Protein AF-A0A2R4KS39-F1 (afdb_monomer)

Sequence (130 aa):
QRALEKLTKANLRFVVSVAKQYQNQGLTLPDLINEGNLGLIKAAQRFDETRGFKFISYAVWWIRQSILQALAEQSRIVRLPLNKIGSINKINKMYALLEQSNERAPSAEEIAAELDMTVNDVKESMKNSG

Secondary structure (DSSP, 8-state):
-HHHHHHHHHTHHHHHHHHGGGTTSSS-HHHHHHHHHHHHHHHHHH--GGGS--HHHHHHHHHHHHHHHHHHHHSSSS---HHHHHHHHHHHHHHHHHHHHHTSPPPHHHHHHHHT--HHHHHHHHHTT-

Radius of gyration: 18.91 Å; Cα contacts (8 Å, |Δi|>4): 122; chains: 1; bounding box: 47×25×48 Å

Nearest PDB structures (foldseek):
  8x6f-assembly1_E  TM=9.838E-01  e=2.883E-10  Staphylococcus aureus
  8qti-assembly1_F  TM=9.657E-01  e=2.596E-10  Mycolicibacterium smegmatis MC2 155
  6xlj-assembly1_F  TM=9.765E-01  e=4.869E-10  Escherichia coli O157:H7
  6dcf-assembly1_F  TM=9.725E-01  e=7.028E-10  Mycolicibacterium smegmatis MC2 155
  8ftd-assembly1_L  TM=9.617E-01  e=9.134E-10  Escherichia coli

pLDDT: mean 90.95, std 7.95, range [47.56, 98.31]

Mean predicted aligned error: 6.74 Å

Organism: NCBI:txid996

Solvent-accessible surface area (backbone atoms only — not comparable to full-atom values): 7313 Å² total; per-residue (Å²): 109,73,68,59,53,53,57,49,64,75,43,50,70,58,36,48,64,58,33,62,77,56,54,87,59,56,52,55,66,70,56,33,32,53,36,14,48,54,13,37,51,57,27,66,76,69,61,62,69,89,77,76,59,61,65,66,76,59,22,54,57,34,18,50,50,32,31,54,49,48,42,57,56,60,36,46,99,70,73,57,59,70,70,58,54,54,49,40,53,52,50,54,53,48,44,56,52,42,22,67,74,65,76,39,85,65,52,50,60,59,52,12,66,77,67,77,46,54,45,63,58,43,50,53,42,65,67,66,72,113

Structure (mmCIF, N/CA/C/O backbone):
data_AF-A0A2R4KS39-F1
#
_entry.id   AF-A0A2R4KS39-F1
#
loop_
_atom_site.group_PDB
_atom_site.id
_atom_site.type_symbol
_atom_site.label_atom_id
_atom_site.label_alt_id
_atom_site.label_comp_id
_atom_site.label_asym_id
_atom_site.label_entity_id
_atom_site.label_seq_id
_atom_site.pdbx_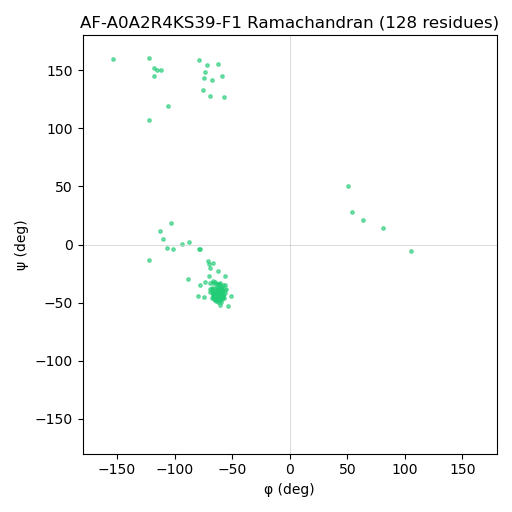PDB_ins_code
_atom_site.Cartn_x
_atom_site.Cartn_y
_atom_site.Cartn_z
_atom_site.occupancy
_atom_site.B_iso_or_equiv
_atom_site.auth_seq_id
_atom_site.auth_comp_id
_atom_site.auth_asym_id
_atom_site.auth_atom_id
_atom_site.pdbx_PDB_model_num
ATOM 1 N N . GLN A 1 1 ? 19.301 -8.572 -18.314 1.00 66.75 1 GLN A N 1
ATOM 2 C CA . GLN A 1 1 ? 19.492 -7.872 -17.023 1.00 66.75 1 GLN A CA 1
ATOM 3 C C . GLN A 1 1 ? 19.786 -6.374 -17.133 1.00 66.75 1 GLN A C 1
ATOM 5 O O . GLN A 1 1 ? 19.023 -5.596 -16.578 1.00 66.75 1 GLN A O 1
ATOM 10 N N . ARG A 1 2 ? 20.814 -5.930 -17.878 1.00 84.44 2 ARG A N 1
ATOM 11 C CA . ARG A 1 2 ? 21.213 -4.501 -17.933 1.00 84.44 2 ARG A CA 1
ATOM 12 C C . ARG A 1 2 ? 20.097 -3.514 -18.328 1.00 84.44 2 ARG A C 1
ATOM 14 O O . ARG A 1 2 ? 20.023 -2.430 -17.760 1.00 84.44 2 ARG A O 1
ATOM 21 N N . ALA A 1 3 ? 19.222 -3.876 -19.271 1.00 85.94 3 ALA A N 1
ATOM 22 C CA . ALA A 1 3 ? 18.101 -3.022 -19.685 1.00 85.94 3 ALA A CA 1
ATOM 23 C C . ALA A 1 3 ? 17.056 -2.833 -18.568 1.00 85.94 3 ALA A C 1
ATOM 25 O O . ALA A 1 3 ? 16.625 -1.710 -18.317 1.00 85.94 3 ALA A O 1
ATOM 26 N N . LEU A 1 4 ? 16.724 -3.915 -17.852 1.00 87.62 4 LEU A N 1
ATOM 27 C CA . LEU A 1 4 ? 15.816 -3.896 -16.704 1.00 87.62 4 LEU A CA 1
ATOM 28 C C . LEU A 1 4 ? 16.361 -2.990 -15.595 1.00 87.62 4 LEU A C 1
ATOM 30 O O . LEU A 1 4 ? 15.659 -2.112 -15.110 1.00 87.62 4 LEU A O 1
ATOM 34 N N . GLU A 1 5 ? 17.641 -3.143 -15.251 1.00 90.25 5 GLU A N 1
ATOM 35 C CA . GLU A 1 5 ? 18.292 -2.300 -14.244 1.00 90.25 5 GLU A CA 1
ATOM 36 C C . GLU A 1 5 ? 18.293 -0.821 -14.633 1.00 90.25 5 GLU A C 1
ATOM 38 O O . GLU A 1 5 ? 18.042 0.035 -13.786 1.00 90.25 5 GLU A O 1
ATOM 43 N N . LYS A 1 6 ? 18.555 -0.507 -15.908 1.00 92.62 6 LYS A N 1
ATOM 44 C CA . LYS A 1 6 ? 18.507 0.871 -16.412 1.00 92.62 6 LYS A CA 1
ATOM 45 C C . LYS A 1 6 ? 17.093 1.448 -16.299 1.00 92.62 6 LYS A C 1
ATOM 47 O O . LYS A 1 6 ? 16.944 2.578 -15.836 1.00 92.62 6 LYS A O 1
ATOM 52 N N . LEU A 1 7 ? 16.073 0.665 -16.660 1.00 91.31 7 LEU A N 1
ATOM 53 C CA . LEU A 1 7 ? 14.666 1.048 -16.534 1.00 91.31 7 LEU A CA 1
ATOM 54 C C . LEU A 1 7 ? 14.283 1.305 -15.070 1.00 91.31 7 LEU A C 1
ATOM 56 O O . LEU A 1 7 ? 13.702 2.343 -14.763 1.00 91.31 7 LEU A O 1
ATOM 60 N N . THR A 1 8 ? 14.645 0.411 -14.150 1.00 92.19 8 THR A N 1
ATOM 61 C CA . THR A 1 8 ? 14.359 0.578 -12.718 1.00 92.19 8 THR A CA 1
ATOM 62 C C . THR A 1 8 ? 15.087 1.796 -12.143 1.00 92.19 8 THR A C 1
ATOM 64 O O . THR A 1 8 ? 14.451 2.647 -11.522 1.00 92.19 8 THR A O 1
ATOM 67 N N . LYS A 1 9 ? 16.397 1.941 -12.399 1.00 92.81 9 LYS A N 1
ATOM 68 C CA . LYS A 1 9 ? 17.213 3.061 -11.890 1.00 92.81 9 LYS A CA 1
ATOM 69 C C . LYS A 1 9 ? 16.696 4.422 -12.353 1.00 92.81 9 LYS A C 1
ATOM 71 O O . LYS A 1 9 ? 16.672 5.361 -11.561 1.00 92.81 9 LYS A O 1
ATOM 76 N N . ALA A 1 10 ? 16.225 4.522 -13.598 1.00 94.50 10 ALA A N 1
ATOM 77 C CA . ALA A 1 10 ? 15.652 5.755 -14.135 1.00 94.50 10 ALA A CA 1
ATOM 78 C C . ALA A 1 10 ? 14.380 6.216 -13.391 1.00 94.50 10 ALA A C 1
ATOM 80 O O . ALA A 1 10 ? 14.055 7.400 -13.416 1.00 94.50 10 ALA A O 1
ATOM 81 N N . ASN A 1 11 ? 13.677 5.306 -12.705 1.00 95.19 11 ASN A N 1
ATOM 82 C CA . ASN A 1 11 ? 12.376 5.570 -12.086 1.00 95.19 11 ASN A CA 1
ATOM 83 C C . ASN A 1 11 ? 12.401 5.599 -10.544 1.00 95.19 11 ASN A C 1
ATOM 85 O O . ASN A 1 11 ? 11.356 5.790 -9.925 1.00 95.19 11 ASN A O 1
ATOM 89 N N . LEU A 1 12 ? 13.564 5.486 -9.894 1.00 95.62 12 LEU A N 1
ATOM 90 C CA . LEU A 1 12 ? 13.652 5.468 -8.421 1.00 95.62 12 LEU A CA 1
ATOM 91 C C . LEU A 1 12 ? 13.077 6.736 -7.767 1.00 95.62 12 LEU A C 1
ATOM 93 O O . LEU A 1 12 ? 12.413 6.663 -6.737 1.00 95.62 12 LEU A O 1
ATOM 97 N N . ARG A 1 13 ? 13.256 7.911 -8.388 1.00 97.12 13 ARG A N 1
ATOM 98 C CA . ARG A 1 13 ? 12.685 9.178 -7.884 1.00 97.12 13 ARG A CA 1
ATOM 99 C C . ARG A 1 13 ? 11.157 9.148 -7.826 1.00 97.12 13 ARG A C 1
ATOM 101 O O . ARG A 1 13 ? 10.568 9.736 -6.921 1.00 97.12 13 ARG A O 1
ATOM 108 N N . PHE A 1 14 ? 10.522 8.459 -8.773 1.00 97.62 14 PHE A N 1
ATOM 109 C CA . PHE A 1 14 ? 9.073 8.296 -8.788 1.00 97.62 14 PHE A CA 1
ATOM 110 C C . PHE A 1 14 ? 8.607 7.430 -7.612 1.00 97.62 14 PHE A C 1
ATOM 112 O O . PHE A 1 14 ? 7.647 7.796 -6.936 1.00 97.62 14 PHE A O 1
ATOM 119 N N . VAL A 1 15 ? 9.338 6.362 -7.278 1.00 98.12 15 VAL A N 1
ATOM 120 C CA . VAL A 1 15 ? 9.040 5.537 -6.094 1.00 98.12 15 VAL A CA 1
ATOM 121 C C . VAL A 1 15 ? 9.062 6.382 -4.824 1.00 98.12 15 VAL A C 1
ATOM 123 O O . VAL A 1 15 ? 8.122 6.312 -4.037 1.00 98.12 15 VAL A O 1
ATOM 126 N N . VAL A 1 16 ? 10.061 7.258 -4.668 1.00 97.94 16 VAL A N 1
ATOM 127 C CA . VAL A 1 16 ? 10.130 8.184 -3.524 1.00 97.94 16 VAL A CA 1
ATOM 128 C C . VAL A 1 16 ? 8.886 9.076 -3.448 1.00 97.94 16 VAL A C 1
ATOM 130 O O . VAL A 1 16 ? 8.330 9.249 -2.366 1.00 97.94 16 VAL A O 1
ATOM 133 N N . SER A 1 17 ? 8.411 9.622 -4.575 1.00 97.81 17 SER A N 1
ATOM 134 C CA . SER A 1 17 ? 7.193 10.450 -4.578 1.00 97.81 17 SER A CA 1
ATOM 135 C C . SER A 1 17 ? 5.929 9.685 -4.182 1.00 97.81 17 SER A C 1
ATOM 137 O O . SER A 1 17 ? 5.066 10.251 -3.514 1.00 97.81 17 SER A O 1
ATOM 139 N N . VAL A 1 18 ? 5.833 8.403 -4.543 1.00 97.62 18 VAL A N 1
ATOM 140 C CA . VAL A 1 18 ? 4.698 7.551 -4.170 1.00 97.62 18 VAL A CA 1
ATOM 141 C C . VAL A 1 18 ? 4.787 7.168 -2.691 1.00 97.62 18 VAL A C 1
ATOM 143 O O . VAL A 1 18 ? 3.805 7.307 -1.971 1.00 97.62 18 VAL A O 1
ATOM 146 N N . ALA A 1 19 ? 5.967 6.762 -2.211 1.00 97.69 19 ALA A N 1
ATOM 147 C CA . ALA A 1 19 ? 6.194 6.339 -0.827 1.00 97.69 19 ALA A CA 1
ATOM 148 C C . ALA A 1 19 ? 5.901 7.443 0.203 1.00 97.69 19 ALA A C 1
ATOM 150 O O . ALA A 1 19 ? 5.377 7.156 1.277 1.00 97.69 19 ALA A O 1
ATOM 151 N N . LYS A 1 20 ? 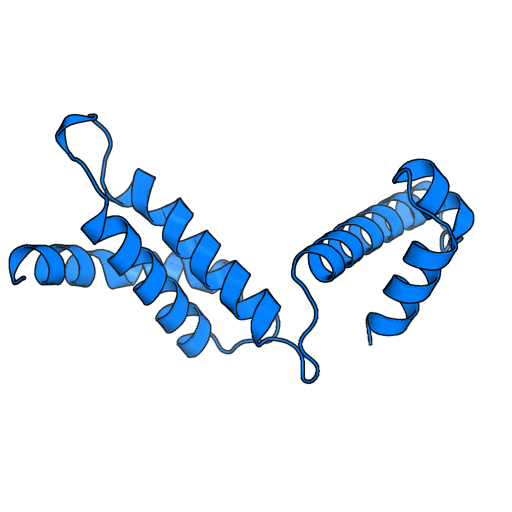6.151 8.715 -0.141 1.00 97.50 20 LYS A N 1
ATOM 152 C CA . LYS A 1 20 ? 5.814 9.865 0.719 1.00 97.50 20 LYS A CA 1
ATOM 153 C C . LYS A 1 20 ? 4.330 9.938 1.106 1.00 97.50 20 LYS A C 1
ATOM 155 O O . LYS A 1 20 ? 4.014 10.450 2.172 1.00 97.50 20 LYS A O 1
ATOM 160 N N . GLN A 1 21 ? 3.425 9.399 0.284 1.00 95.94 21 GLN A N 1
ATOM 161 C CA . GLN A 1 21 ? 1.980 9.376 0.569 1.00 95.94 21 GLN A CA 1
ATOM 162 C C . GLN A 1 21 ? 1.603 8.404 1.701 1.00 95.94 21 GLN A C 1
ATOM 164 O O . GLN A 1 21 ? 0.493 8.472 2.219 1.00 95.94 21 GLN A O 1
ATOM 169 N N . TYR A 1 22 ? 2.520 7.511 2.085 1.00 95.38 22 TYR A N 1
ATOM 170 C CA . TYR A 1 22 ? 2.299 6.445 3.064 1.00 95.38 22 TYR A CA 1
ATOM 171 C C . TYR A 1 22 ? 3.106 6.639 4.358 1.00 95.38 22 TYR A C 1
ATOM 173 O O . TYR A 1 22 ? 3.203 5.727 5.177 1.00 95.38 22 TYR A O 1
ATOM 181 N N . GLN A 1 23 ? 3.708 7.818 4.550 1.00 91.56 23 GLN A N 1
ATOM 182 C CA . GLN A 1 23 ? 4.456 8.128 5.768 1.00 91.56 23 GLN A CA 1
ATOM 183 C C . GLN A 1 23 ? 3.560 8.099 7.009 1.00 91.56 23 GLN A C 1
ATOM 185 O O . GLN A 1 23 ? 2.357 8.341 6.931 1.00 91.56 23 GLN A O 1
ATOM 190 N N . ASN A 1 24 ? 4.180 7.850 8.164 1.00 88.00 24 ASN A N 1
ATOM 191 C CA . ASN A 1 24 ? 3.528 7.831 9.477 1.00 88.00 24 ASN A CA 1
ATOM 192 C C . ASN A 1 24 ? 2.460 6.730 9.640 1.00 88.00 24 ASN A C 1
ATOM 194 O O . ASN A 1 24 ? 1.621 6.823 10.527 1.00 88.00 24 ASN A O 1
ATOM 198 N N . GLN A 1 25 ? 2.505 5.672 8.820 1.00 86.56 25 GLN A N 1
ATOM 199 C CA . GLN A 1 25 ? 1.597 4.514 8.902 1.00 86.56 25 GLN A CA 1
ATOM 200 C C . GLN A 1 25 ? 2.253 3.268 9.534 1.00 86.56 25 GLN A C 1
ATOM 202 O O . GLN A 1 25 ? 1.772 2.154 9.355 1.00 86.56 25 GLN A O 1
ATOM 207 N N . GLY A 1 26 ? 3.362 3.443 10.262 1.00 85.00 26 GLY A N 1
ATOM 208 C CA . GLY A 1 26 ? 4.038 2.372 11.014 1.00 85.00 26 GLY A CA 1
ATOM 209 C C . GLY A 1 26 ? 5.338 1.840 10.403 1.00 85.00 26 GLY A C 1
ATOM 210 O O . GLY A 1 26 ? 6.027 1.065 11.052 1.00 85.00 26 GLY A O 1
ATOM 211 N N . LEU A 1 27 ? 5.720 2.286 9.202 1.00 91.06 27 LEU A N 1
ATOM 212 C CA . LEU A 1 27 ? 7.043 2.031 8.615 1.00 91.06 27 LEU A CA 1
ATOM 213 C C . LEU A 1 27 ? 7.808 3.336 8.387 1.00 91.06 27 LEU A C 1
ATOM 215 O O . LEU A 1 27 ? 7.210 4.394 8.156 1.00 91.06 27 LEU A O 1
ATOM 219 N N . THR A 1 28 ? 9.141 3.261 8.431 1.00 95.06 28 THR A N 1
ATOM 220 C CA . THR A 1 28 ? 9.993 4.417 8.130 1.00 95.06 28 THR A CA 1
ATOM 221 C C . THR A 1 28 ? 9.972 4.727 6.630 1.00 95.06 28 THR A C 1
ATOM 223 O O . THR A 1 28 ? 9.721 3.857 5.795 1.00 95.06 28 THR A O 1
ATOM 226 N N . LEU A 1 29 ? 10.240 5.981 6.248 1.00 95.62 29 LEU A N 1
ATOM 227 C CA . LEU A 1 29 ? 10.271 6.362 4.831 1.00 95.62 29 LEU A CA 1
ATOM 228 C C . LEU A 1 29 ? 11.290 5.541 4.003 1.00 95.62 29 LEU A C 1
ATOM 230 O O . LEU A 1 29 ? 10.926 5.132 2.900 1.00 95.62 29 LEU A O 1
ATOM 234 N N . PRO A 1 30 ? 12.521 5.264 4.482 1.00 97.62 30 PRO A N 1
ATOM 235 C CA . PRO A 1 30 ? 13.437 4.349 3.796 1.00 97.62 30 PRO A CA 1
ATOM 236 C C . PRO A 1 30 ? 12.851 2.953 3.552 1.00 97.62 30 PRO A C 1
ATOM 238 O O . PRO A 1 30 ? 12.996 2.433 2.446 1.00 97.62 30 PRO A O 1
ATOM 241 N N . ASP A 1 31 ? 12.137 2.383 4.526 1.00 96.12 31 ASP A N 1
ATOM 242 C CA . ASP A 1 31 ? 11.513 1.060 4.382 1.00 96.12 31 ASP A CA 1
ATOM 243 C C . ASP A 1 31 ? 10.403 1.086 3.327 1.00 96.12 31 ASP A C 1
ATOM 245 O O . ASP A 1 31 ? 10.384 0.257 2.418 1.00 96.12 31 ASP A O 1
ATOM 249 N N . LEU A 1 32 ? 9.541 2.109 3.356 1.00 97.56 32 LEU A N 1
ATOM 250 C CA . LEU A 1 32 ? 8.505 2.318 2.335 1.00 97.56 32 LEU A CA 1
ATOM 251 C C . LEU A 1 32 ? 9.102 2.461 0.926 1.00 97.56 32 LEU A C 1
ATOM 253 O O . LEU A 1 32 ? 8.547 1.949 -0.047 1.00 97.56 32 LEU A O 1
ATOM 257 N N . ILE A 1 33 ? 10.235 3.157 0.798 1.00 97.94 33 ILE A N 1
ATOM 258 C CA . ILE A 1 33 ? 10.946 3.301 -0.479 1.00 97.94 33 ILE A CA 1
ATOM 259 C C . ILE A 1 33 ? 11.509 1.953 -0.936 1.00 97.94 33 ILE A C 1
ATOM 261 O O . ILE A 1 33 ? 11.375 1.615 -2.112 1.00 97.94 33 ILE A O 1
ATOM 265 N N . ASN A 1 34 ? 12.116 1.179 -0.035 1.00 97.56 34 ASN A N 1
ATOM 266 C CA . ASN A 1 34 ? 12.656 -0.143 -0.352 1.00 97.56 34 ASN A CA 1
ATOM 267 C C . ASN A 1 34 ? 11.557 -1.093 -0.840 1.00 97.56 34 ASN A C 1
ATOM 269 O O . ASN A 1 34 ? 11.701 -1.710 -1.896 1.00 97.56 34 ASN A O 1
ATOM 273 N N . GLU A 1 35 ? 10.424 -1.129 -0.148 1.00 97.88 35 GLU A N 1
ATOM 274 C CA . GLU A 1 35 ? 9.268 -1.939 -0.534 1.00 97.88 35 GLU A CA 1
ATOM 275 C C . GLU A 1 35 ? 8.655 -1.464 -1.856 1.00 97.88 35 GLU A C 1
ATOM 277 O O . GLU A 1 35 ? 8.361 -2.260 -2.752 1.00 97.88 35 GLU A O 1
ATOM 282 N N . GLY A 1 36 ? 8.551 -0.149 -2.052 1.00 98.00 36 GLY A N 1
ATOM 283 C CA . GLY A 1 36 ? 8.148 0.429 -3.330 1.00 98.00 36 GLY A CA 1
ATOM 284 C C . GLY A 1 36 ? 9.091 0.055 -4.481 1.00 98.00 36 GLY A C 1
ATOM 285 O O . GLY A 1 36 ? 8.628 -0.225 -5.589 1.00 98.00 36 GLY A O 1
ATOM 286 N N . ASN A 1 37 ? 10.402 -0.015 -4.230 1.00 97.94 37 ASN A N 1
ATOM 287 C CA . ASN A 1 37 ? 11.398 -0.429 -5.220 1.00 97.94 37 ASN A CA 1
ATOM 288 C C . ASN A 1 37 ? 11.238 -1.911 -5.593 1.00 97.94 37 ASN A C 1
ATOM 290 O O . ASN A 1 37 ? 11.359 -2.251 -6.772 1.00 97.94 37 ASN A O 1
ATOM 294 N N . LEU A 1 38 ? 10.896 -2.784 -4.638 1.00 97.25 38 LEU A N 1
ATOM 295 C CA . LEU A 1 38 ? 10.542 -4.179 -4.931 1.00 97.25 38 LEU A CA 1
ATOM 296 C C . LEU A 1 38 ? 9.303 -4.260 -5.838 1.00 97.25 38 LEU A C 1
ATOM 298 O O . LEU A 1 38 ? 9.296 -5.021 -6.810 1.00 97.25 38 LEU A O 1
ATOM 302 N N . GLY A 1 39 ? 8.287 -3.431 -5.581 1.00 97.81 39 GLY A N 1
ATOM 303 C CA . GLY A 1 39 ? 7.122 -3.276 -6.458 1.00 97.81 39 GLY A CA 1
ATOM 304 C C . GLY A 1 39 ? 7.49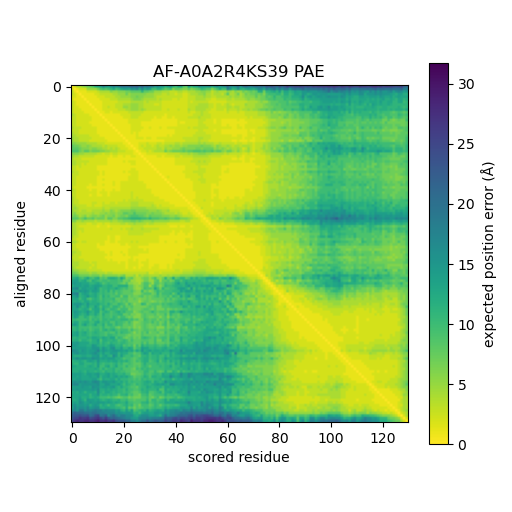3 -2.814 -7.873 1.00 97.81 39 GLY A C 1
ATOM 305 O O . GLY A 1 39 ? 7.045 -3.399 -8.860 1.00 97.81 39 GLY A O 1
ATOM 306 N N . LEU A 1 40 ? 8.375 -1.818 -7.993 1.00 98.06 40 LEU A N 1
ATOM 307 C CA . LEU A 1 40 ? 8.867 -1.318 -9.281 1.00 98.06 40 LEU A CA 1
ATOM 308 C C . LEU A 1 40 ? 9.607 -2.403 -10.082 1.00 98.06 40 LEU A C 1
ATOM 310 O O . LEU A 1 40 ? 9.401 -2.518 -11.290 1.00 98.06 40 LEU A O 1
ATOM 314 N N . ILE A 1 41 ? 10.448 -3.211 -9.429 1.00 96.44 41 ILE A N 1
ATOM 315 C CA . ILE A 1 41 ? 11.164 -4.321 -10.079 1.00 96.44 41 ILE A CA 1
ATOM 316 C C . ILE A 1 41 ? 10.167 -5.367 -10.597 1.00 96.44 41 ILE A C 1
ATOM 318 O O . ILE A 1 41 ? 10.270 -5.789 -11.750 1.00 96.44 41 ILE A O 1
ATOM 322 N N . LYS A 1 42 ? 9.158 -5.733 -9.791 1.00 96.56 42 LYS A N 1
ATOM 323 C CA . LYS A 1 42 ? 8.081 -6.654 -10.206 1.00 96.56 42 LYS A CA 1
ATOM 324 C C . LYS A 1 42 ? 7.302 -6.120 -11.411 1.00 96.56 42 LYS A C 1
ATOM 326 O O . LYS A 1 42 ? 6.963 -6.904 -12.298 1.00 96.56 42 LYS A O 1
ATOM 331 N N . ALA A 1 43 ? 7.040 -4.812 -11.457 1.00 96.69 43 ALA A N 1
ATOM 332 C CA . ALA A 1 43 ? 6.410 -4.171 -12.606 1.00 96.69 43 ALA A CA 1
ATOM 333 C C . ALA A 1 43 ? 7.301 -4.246 -13.846 1.00 96.69 43 ALA A C 1
ATOM 335 O O . ALA A 1 43 ? 6.836 -4.635 -14.910 1.00 96.69 43 ALA A O 1
ATOM 336 N N . ALA A 1 44 ? 8.585 -3.914 -13.709 1.00 95.44 44 ALA A N 1
ATOM 337 C CA . ALA A 1 44 ? 9.535 -3.908 -14.816 1.00 95.44 44 ALA A CA 1
ATOM 338 C C . ALA A 1 44 ? 9.705 -5.301 -15.449 1.00 95.44 44 ALA A C 1
ATOM 340 O O . ALA A 1 44 ? 9.844 -5.405 -16.661 1.00 95.44 44 ALA A O 1
ATOM 341 N N . GLN A 1 45 ? 9.628 -6.371 -14.651 1.00 94.44 45 GLN A N 1
ATOM 342 C CA . GLN A 1 45 ? 9.668 -7.756 -15.141 1.00 94.44 45 GLN A CA 1
ATOM 343 C C . GLN A 1 45 ? 8.410 -8.179 -15.913 1.00 94.44 45 GLN A C 1
ATOM 345 O O . GLN A 1 45 ? 8.480 -9.090 -16.729 1.00 94.44 45 GLN A O 1
ATOM 350 N N . ARG A 1 46 ? 7.257 -7.562 -15.624 1.00 94.06 46 ARG A N 1
ATOM 351 C CA . ARG A 1 46 ? 5.948 -7.927 -16.196 1.00 94.06 46 ARG A CA 1
ATOM 352 C C . ARG A 1 46 ? 5.434 -6.930 -17.231 1.00 94.06 46 ARG A C 1
ATOM 354 O O . ARG A 1 46 ? 4.334 -7.109 -17.743 1.00 94.06 46 ARG A O 1
ATOM 361 N N . PHE A 1 47 ? 6.159 -5.842 -17.458 1.00 94.56 47 PHE A N 1
ATOM 362 C CA . PHE A 1 47 ? 5.719 -4.789 -18.353 1.00 94.56 47 PHE A CA 1
ATOM 363 C C . PHE A 1 47 ? 5.876 -5.230 -19.806 1.00 94.56 47 PHE A C 1
ATOM 365 O O . PHE A 1 47 ? 6.919 -5.739 -20.204 1.00 94.56 47 PHE A O 1
ATOM 372 N N . ASP A 1 48 ? 4.826 -4.993 -20.580 1.00 93.12 48 ASP A N 1
ATOM 373 C CA . ASP A 1 48 ? 4.750 -5.287 -22.001 1.00 93.12 48 ASP A CA 1
ATOM 374 C C . ASP A 1 48 ? 4.435 -3.981 -22.736 1.00 93.12 48 ASP A C 1
ATOM 376 O O . ASP A 1 48 ? 3.328 -3.443 -22.634 1.00 93.12 48 ASP A O 1
ATOM 380 N N . GLU A 1 49 ? 5.436 -3.445 -23.434 1.00 89.75 49 GLU A N 1
ATOM 381 C CA . GLU A 1 49 ? 5.333 -2.162 -24.134 1.00 89.75 49 GLU A CA 1
ATOM 382 C C . GLU A 1 49 ? 4.395 -2.209 -25.346 1.00 89.75 49 GLU A C 1
ATOM 384 O O . GLU A 1 49 ? 3.858 -1.174 -25.745 1.00 89.75 49 GLU A O 1
ATOM 389 N N . THR A 1 50 ? 4.120 -3.402 -25.887 1.00 93.94 50 THR A N 1
ATOM 390 C CA . THR A 1 50 ? 3.254 -3.578 -27.066 1.00 93.94 50 THR A CA 1
ATOM 391 C C . THR A 1 50 ? 1.795 -3.214 -26.785 1.00 93.94 50 TH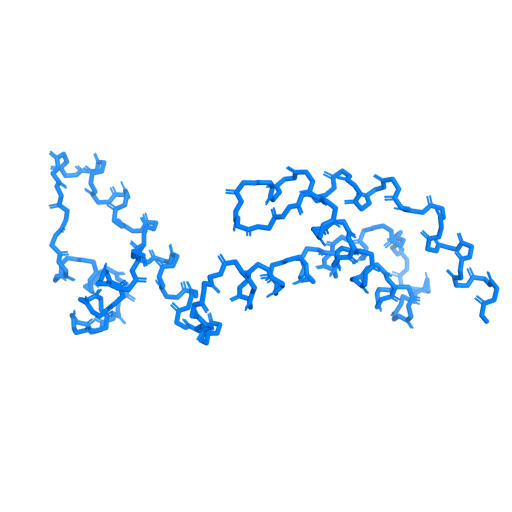R A C 1
ATOM 393 O O . THR A 1 50 ? 1.024 -2.949 -27.704 1.00 93.94 50 THR A O 1
ATOM 396 N N . ARG A 1 51 ? 1.419 -3.121 -25.503 1.00 90.62 51 ARG A N 1
ATOM 397 C CA . ARG A 1 51 ? 0.069 -2.766 -25.048 1.00 90.62 51 ARG A CA 1
ATOM 398 C C . ARG A 1 51 ? -0.242 -1.268 -25.117 1.00 90.62 51 ARG A C 1
ATOM 400 O O . ARG A 1 51 ? -1.364 -0.884 -24.807 1.00 90.62 51 ARG A O 1
ATOM 407 N N . GLY A 1 52 ? 0.720 -0.419 -25.491 1.00 90.75 52 GLY A N 1
ATOM 408 C CA . GLY A 1 52 ? 0.471 0.996 -25.800 1.00 90.75 52 GLY A CA 1
ATOM 409 C C . GLY A 1 52 ? 0.363 1.945 -24.599 1.00 90.75 52 GLY A C 1
ATOM 410 O O . GLY A 1 52 ? -0.069 3.085 -24.758 1.00 90.75 52 GLY A O 1
ATOM 411 N N . PHE A 1 53 ? 0.778 1.525 -23.400 1.00 91.31 53 PHE A N 1
ATOM 412 C CA . PHE A 1 53 ? 0.778 2.374 -22.202 1.00 91.31 53 PHE A CA 1
ATOM 413 C C . PHE A 1 53 ? 2.194 2.638 -21.693 1.00 91.31 53 PHE A C 1
ATOM 415 O O . PHE A 1 53 ? 3.088 1.806 -21.821 1.00 91.31 53 PHE A O 1
ATOM 422 N N . LYS A 1 54 ? 2.407 3.801 -21.066 1.00 93.75 54 LYS A N 1
ATOM 423 C CA . LYS A 1 54 ? 3.706 4.153 -20.474 1.00 93.75 54 LYS A CA 1
ATOM 424 C C . LYS A 1 54 ? 4.011 3.251 -19.275 1.00 93.75 54 LYS A C 1
ATOM 426 O O . LYS A 1 54 ? 3.142 3.008 -18.440 1.00 93.75 54 LYS A O 1
ATOM 431 N N . PHE A 1 55 ? 5.277 2.858 -19.123 1.00 94.69 55 PHE A N 1
ATOM 432 C CA . PHE A 1 55 ? 5.734 2.020 -18.009 1.00 94.69 55 PHE A CA 1
ATOM 433 C C . PHE A 1 55 ? 5.317 2.553 -16.629 1.00 94.69 55 PHE A C 1
ATOM 435 O O . PHE A 1 55 ? 4.824 1.793 -15.802 1.00 94.69 55 PHE A O 1
ATOM 442 N N . ILE A 1 56 ? 5.447 3.862 -16.386 1.00 94.75 56 ILE A N 1
ATOM 443 C CA . ILE A 1 56 ? 5.101 4.483 -15.093 1.00 94.75 56 ILE A CA 1
ATOM 444 C C . ILE A 1 56 ? 3.614 4.295 -14.754 1.00 94.75 56 ILE A C 1
ATOM 446 O O . ILE A 1 56 ? 3.274 4.023 -13.601 1.00 94.75 56 ILE A O 1
ATOM 450 N N . SER A 1 57 ? 2.734 4.374 -15.757 1.00 95.06 57 SER A N 1
ATOM 451 C CA . SER A 1 57 ? 1.292 4.153 -15.594 1.00 95.06 57 SER A CA 1
ATOM 452 C C . SER A 1 57 ? 0.983 2.731 -15.122 1.00 95.06 57 SER A C 1
ATOM 454 O O . SER A 1 57 ? 0.058 2.529 -14.341 1.00 95.06 57 SER A O 1
ATOM 456 N N . TYR A 1 58 ? 1.780 1.753 -15.552 1.00 95.31 58 TYR A N 1
ATOM 457 C CA . TYR A 1 58 ? 1.683 0.372 -15.087 1.00 95.31 58 TYR A CA 1
ATOM 458 C C . TYR A 1 58 ? 2.347 0.175 -13.716 1.00 95.31 58 TYR A C 1
ATOM 460 O O . TYR A 1 58 ? 1.778 -0.446 -12.818 1.00 95.31 58 TYR A O 1
ATOM 468 N N . ALA A 1 59 ? 3.539 0.740 -13.524 1.00 97.12 59 ALA A N 1
ATOM 469 C CA . ALA A 1 59 ? 4.358 0.533 -12.337 1.00 97.12 59 ALA A CA 1
ATOM 470 C C . ALA A 1 59 ? 3.726 1.077 -11.051 1.00 97.12 59 ALA A C 1
ATOM 472 O O . ALA A 1 59 ? 3.919 0.485 -9.990 1.00 97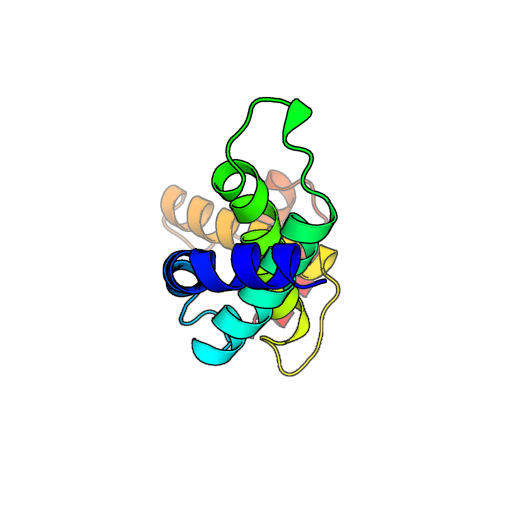.12 59 ALA A O 1
ATOM 473 N N . VAL A 1 60 ? 2.950 2.166 -11.124 1.00 97.62 60 VAL A N 1
ATOM 474 C CA . VAL A 1 60 ? 2.351 2.789 -9.931 1.00 97.62 60 VAL A CA 1
ATOM 475 C C . VAL A 1 60 ? 1.468 1.822 -9.134 1.00 97.62 60 VAL A C 1
ATOM 477 O O . VAL A 1 60 ? 1.486 1.862 -7.905 1.00 97.62 60 VAL A O 1
ATOM 480 N N . TRP A 1 61 ? 0.755 0.908 -9.801 1.00 97.00 61 TRP A N 1
ATOM 481 C CA . TRP A 1 61 ? -0.074 -0.102 -9.136 1.00 97.00 61 TRP A CA 1
ATOM 482 C C . TRP A 1 61 ? 0.766 -1.086 -8.326 1.00 97.00 61 TRP A C 1
ATOM 484 O O . TRP A 1 61 ? 0.477 -1.324 -7.157 1.00 97.00 61 TRP A O 1
ATOM 494 N N . TRP A 1 62 ? 1.849 -1.593 -8.911 1.00 98.00 62 TRP A N 1
ATOM 495 C CA . TRP A 1 62 ? 2.760 -2.526 -8.247 1.00 98.00 62 TRP A CA 1
ATOM 496 C C . TRP A 1 62 ? 3.535 -1.884 -7.099 1.00 98.00 62 TRP A C 1
ATOM 498 O O . TRP A 1 62 ? 3.730 -2.520 -6.065 1.00 98.00 62 TRP A O 1
ATOM 508 N N . ILE A 1 63 ? 3.951 -0.623 -7.260 1.00 98.31 63 ILE A N 1
ATOM 509 C CA . ILE A 1 63 ? 4.611 0.147 -6.197 1.00 98.31 63 ILE A CA 1
ATOM 510 C C . ILE A 1 63 ? 3.660 0.283 -5.003 1.00 98.31 63 ILE A C 1
ATOM 512 O O . ILE A 1 63 ? 4.025 -0.078 -3.886 1.00 98.31 63 ILE A O 1
ATOM 516 N N . ARG A 1 64 ? 2.421 0.741 -5.238 1.00 97.81 64 ARG A N 1
ATOM 517 C CA . ARG A 1 64 ? 1.408 0.886 -4.181 1.00 97.81 64 ARG A CA 1
ATOM 518 C C . ARG A 1 64 ? 1.074 -0.444 -3.521 1.00 97.81 64 ARG A C 1
ATOM 520 O O . ARG A 1 64 ? 1.014 -0.507 -2.300 1.00 97.81 64 ARG A O 1
ATOM 527 N N . GLN A 1 65 ? 0.889 -1.498 -4.313 1.00 96.81 65 GLN A N 1
ATOM 528 C CA . GLN A 1 65 ? 0.595 -2.830 -3.795 1.00 96.81 65 GLN A CA 1
ATOM 529 C C . GLN A 1 65 ? 1.706 -3.320 -2.857 1.00 96.81 65 GLN A C 1
ATOM 531 O O . GLN A 1 65 ? 1.402 -3.800 -1.771 1.00 96.81 65 GLN A O 1
ATOM 536 N N . SER A 1 66 ? 2.978 -3.177 -3.250 1.00 97.50 66 SER A N 1
ATOM 537 C CA . SER A 1 66 ? 4.112 -3.625 -2.430 1.00 97.50 66 SER A CA 1
ATOM 538 C C . SER A 1 66 ? 4.211 -2.837 -1.122 1.00 97.50 66 SER A C 1
ATOM 540 O O . SER A 1 66 ? 4.376 -3.434 -0.065 1.00 97.50 66 SER A O 1
ATOM 542 N N . ILE A 1 67 ? 4.018 -1.513 -1.173 1.00 96.88 67 ILE A N 1
ATOM 543 C CA . ILE A 1 67 ? 4.005 -0.659 0.025 1.00 96.88 67 ILE A CA 1
ATOM 544 C C . ILE A 1 67 ? 2.863 -1.046 0.973 1.00 96.88 67 ILE A C 1
ATOM 546 O O . ILE A 1 67 ? 3.085 -1.234 2.166 1.00 96.88 67 ILE A O 1
ATOM 550 N N . LEU A 1 68 ? 1.641 -1.185 0.452 1.00 93.31 68 LEU A N 1
ATOM 551 C CA . LEU A 1 68 ? 0.469 -1.544 1.255 1.00 93.31 68 LEU A CA 1
ATOM 552 C C . LEU A 1 68 ? 0.604 -2.937 1.874 1.00 93.31 68 LEU A C 1
ATOM 554 O O . LEU A 1 68 ? 0.196 -3.138 3.016 1.00 93.31 68 LEU A O 1
ATOM 558 N N . GLN A 1 69 ? 1.195 -3.884 1.144 1.00 92.12 69 GLN A N 1
ATOM 559 C CA . GLN A 1 69 ? 1.485 -5.211 1.672 1.00 92.12 69 GLN A CA 1
ATOM 560 C C . GLN A 1 69 ? 2.483 -5.138 2.833 1.00 92.12 69 GLN A C 1
ATOM 562 O O . GLN A 1 69 ? 2.221 -5.708 3.888 1.00 92.12 69 GLN A O 1
ATOM 567 N N . ALA A 1 70 ? 3.587 -4.406 2.670 1.00 93.00 70 ALA A N 1
ATOM 568 C CA . ALA A 1 70 ? 4.589 -4.258 3.720 1.00 93.00 70 ALA A CA 1
ATOM 569 C C . ALA A 1 70 ? 4.021 -3.575 4.967 1.00 93.00 70 ALA A C 1
ATOM 571 O O . ALA A 1 70 ? 4.233 -4.051 6.078 1.00 93.00 70 ALA A O 1
ATOM 572 N N . LEU A 1 71 ? 3.225 -2.516 4.795 1.00 90.25 71 LEU A N 1
ATOM 573 C CA . LEU A 1 71 ? 2.511 -1.880 5.901 1.00 90.25 71 LEU A CA 1
ATOM 574 C C . LEU A 1 71 ? 1.616 -2.879 6.632 1.00 90.25 71 LEU A C 1
ATOM 576 O O . LEU A 1 71 ? 1.648 -2.954 7.855 1.00 90.25 71 LEU A O 1
ATOM 580 N N . ALA A 1 72 ? 0.848 -3.686 5.910 1.00 85.62 72 ALA A N 1
ATOM 581 C CA . ALA A 1 72 ? -0.036 -4.656 6.537 1.00 85.62 72 ALA A CA 1
ATOM 582 C C . ALA A 1 72 ? 0.723 -5.775 7.282 1.00 85.62 72 ALA A C 1
ATOM 584 O O . ALA A 1 72 ? 0.241 -6.280 8.292 1.00 85.62 72 ALA A O 1
ATOM 585 N N . GLU A 1 73 ? 1.910 -6.154 6.807 1.00 84.94 73 GLU A N 1
ATOM 586 C CA . GLU A 1 73 ? 2.704 -7.238 7.394 1.00 84.94 73 GLU A CA 1
ATOM 587 C C . GLU A 1 73 ? 3.647 -6.785 8.518 1.00 84.94 73 GLU A C 1
ATOM 589 O O . GLU A 1 73 ? 3.920 -7.583 9.413 1.00 84.94 73 GLU A O 1
ATOM 594 N N . GLN A 1 74 ? 4.138 -5.541 8.473 1.00 84.62 74 GLN A N 1
ATOM 595 C CA . GLN A 1 74 ? 5.271 -5.076 9.286 1.00 84.62 74 GLN A CA 1
ATOM 596 C C . GLN A 1 74 ? 4.952 -3.864 10.183 1.00 84.62 74 GLN A C 1
ATOM 598 O O . GLN A 1 74 ? 5.730 -3.567 11.081 1.00 84.62 74 GLN A O 1
ATOM 603 N N . SER A 1 75 ? 3.828 -3.156 9.986 1.00 80.12 75 SER A N 1
ATOM 604 C CA . SER A 1 75 ? 3.508 -1.951 10.789 1.00 80.12 75 SER A CA 1
ATOM 605 C C . SER A 1 75 ? 3.153 -2.238 12.250 1.00 80.12 75 SER A C 1
ATOM 607 O O . SER A 1 75 ? 3.142 -1.322 13.071 1.00 80.12 75 SER A O 1
ATOM 609 N N . ARG A 1 76 ? 2.821 -3.490 12.579 1.00 74.44 76 ARG A N 1
ATOM 610 C CA . ARG A 1 76 ? 2.348 -3.905 13.904 1.00 74.44 76 ARG A CA 1
ATOM 611 C C . ARG A 1 76 ? 3.314 -4.901 14.528 1.00 74.44 76 ARG A C 1
ATOM 613 O O . ARG A 1 76 ? 3.845 -5.765 13.838 1.00 74.44 76 ARG A O 1
ATOM 620 N N . ILE A 1 77 ? 3.459 -4.822 15.854 1.00 77.06 77 ILE A N 1
ATOM 621 C CA . ILE A 1 77 ? 4.247 -5.779 16.651 1.00 77.06 77 ILE A CA 1
ATOM 622 C C . ILE A 1 77 ? 3.701 -7.204 16.469 1.00 77.06 77 ILE A C 1
ATOM 624 O O . ILE A 1 77 ? 4.468 -8.156 16.345 1.00 77.06 77 ILE A O 1
ATOM 628 N N . VAL A 1 78 ? 2.372 -7.345 16.416 1.00 77.25 78 VAL A N 1
ATOM 629 C CA . VAL A 1 78 ? 1.693 -8.616 16.144 1.00 77.25 78 VAL A CA 1
ATOM 630 C C . VAL A 1 78 ? 1.131 -8.595 14.726 1.00 77.25 78 VAL A C 1
ATOM 632 O O . VAL A 1 78 ? 0.283 -7.767 14.387 1.00 77.25 78 VAL A O 1
ATOM 635 N N . ARG A 1 79 ? 1.596 -9.531 13.893 1.00 76.25 79 ARG A N 1
ATOM 636 C CA . ARG A 1 79 ? 1.141 -9.680 12.507 1.00 76.25 79 ARG A CA 1
ATOM 637 C C . ARG A 1 79 ? -0.301 -10.181 12.467 1.00 76.25 79 ARG A C 1
ATOM 639 O O . ARG A 1 79 ? -0.611 -11.232 13.024 1.00 76.25 79 ARG A O 1
ATOM 646 N N . LEU A 1 80 ? -1.152 -9.475 11.727 1.00 78.44 80 LEU A N 1
ATOM 647 C CA . LEU A 1 80 ? -2.534 -9.874 11.476 1.00 78.44 80 LEU A CA 1
ATOM 648 C C . LEU A 1 80 ? -2.743 -10.264 10.003 1.00 78.44 80 LEU A C 1
ATOM 650 O O . LEU A 1 80 ? -2.072 -9.731 9.116 1.00 78.44 80 LEU A O 1
ATOM 654 N N . PRO A 1 81 ? -3.680 -11.179 9.708 1.00 80.88 81 PRO A N 1
ATOM 655 C CA . PRO A 1 81 ? -4.077 -11.488 8.337 1.00 80.88 81 PRO A CA 1
ATOM 656 C C . PRO A 1 81 ? -4.619 -10.265 7.571 1.00 80.88 81 PRO A C 1
ATOM 658 O O . PRO A 1 81 ? -5.338 -9.433 8.130 1.00 80.88 81 PRO A O 1
ATOM 661 N N . LEU A 1 82 ? -4.344 -10.189 6.261 1.00 76.50 82 LEU A N 1
ATOM 662 C CA . LEU A 1 82 ? -4.750 -9.065 5.395 1.00 76.50 82 LEU A CA 1
ATOM 663 C C . LEU A 1 82 ? -6.264 -8.801 5.402 1.00 76.50 82 LEU A C 1
ATOM 665 O O . LEU A 1 82 ? -6.697 -7.650 5.411 1.00 76.50 82 LEU A O 1
ATOM 669 N N . ASN A 1 83 ? -7.078 -9.857 5.417 1.00 80.00 83 ASN A N 1
ATOM 670 C CA . ASN A 1 83 ? -8.538 -9.753 5.472 1.00 80.00 83 ASN A CA 1
ATOM 671 C C . ASN A 1 83 ? -9.031 -9.126 6.789 1.00 80.00 83 ASN A C 1
ATOM 673 O O . ASN A 1 83 ? -9.968 -8.325 6.768 1.00 80.00 83 ASN A O 1
ATOM 677 N N . LYS A 1 84 ? -8.381 -9.425 7.921 1.00 83.38 84 LYS A N 1
ATOM 678 C CA . LYS A 1 84 ? -8.694 -8.806 9.218 1.00 83.38 84 LYS A CA 1
ATOM 679 C C . LYS A 1 84 ? -8.292 -7.325 9.230 1.00 83.38 84 LYS A C 1
ATOM 681 O O . LYS A 1 84 ? -9.091 -6.496 9.648 1.00 83.38 84 LYS A O 1
ATOM 686 N N . ILE A 1 85 ? -7.140 -6.960 8.658 1.00 81.94 85 ILE A N 1
ATOM 687 C CA . ILE A 1 85 ? -6.717 -5.549 8.515 1.00 81.94 85 ILE A CA 1
ATOM 688 C C . ILE A 1 85 ? -7.682 -4.760 7.618 1.00 81.94 85 ILE A C 1
ATOM 690 O O . ILE A 1 85 ? -8.093 -3.652 7.960 1.00 81.94 85 ILE A O 1
ATOM 694 N N . GLY A 1 86 ? -8.086 -5.338 6.483 1.00 82.94 86 GLY A N 1
ATOM 695 C CA . GLY A 1 86 ? -9.076 -4.726 5.597 1.00 82.94 86 GLY A CA 1
ATOM 696 C C . GLY A 1 86 ? -10.417 -4.488 6.296 1.00 82.94 86 GLY A C 1
ATOM 697 O O . GLY A 1 86 ? -11.025 -3.435 6.109 1.00 82.94 86 GLY A O 1
ATOM 698 N N . SER A 1 87 ? -10.841 -5.431 7.139 1.00 87.31 87 SER A N 1
ATOM 699 C CA . SER A 1 87 ? -12.057 -5.309 7.951 1.00 87.31 87 SER A CA 1
ATOM 700 C C . SER A 1 87 ? -11.938 -4.182 8.982 1.00 87.31 87 SER A C 1
ATOM 702 O O . SER A 1 87 ? -12.823 -3.334 9.047 1.00 87.31 87 SER A O 1
ATOM 704 N N . ILE A 1 88 ? -10.810 -4.089 9.696 1.00 87.44 88 ILE A N 1
ATOM 705 C CA . ILE A 1 88 ? -10.527 -2.997 10.645 1.00 87.44 88 ILE A CA 1
ATOM 706 C C . ILE A 1 88 ? -10.583 -1.629 9.950 1.00 87.44 88 ILE A C 1
ATOM 708 O O . ILE A 1 88 ? -11.226 -0.711 10.449 1.00 87.44 88 ILE A O 1
ATOM 712 N N . ASN A 1 89 ? -9.976 -1.482 8.768 1.00 87.25 89 ASN A N 1
ATOM 713 C CA . ASN A 1 89 ? -10.008 -0.214 8.030 1.00 87.25 89 ASN A CA 1
ATOM 714 C C . ASN A 1 89 ? -11.428 0.184 7.598 1.00 87.25 89 ASN A C 1
ATOM 716 O O . ASN A 1 89 ? -11.777 1.364 7.660 1.00 87.25 89 ASN A O 1
ATOM 720 N N . LYS A 1 90 ? -12.254 -0.782 7.172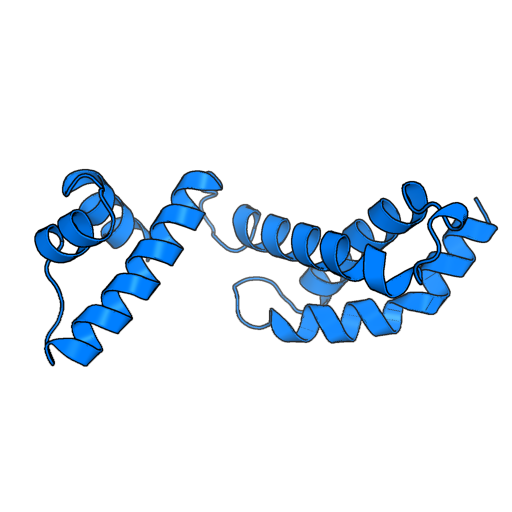 1.00 90.00 90 LYS A N 1
ATOM 721 C CA . LYS A 1 90 ? -13.670 -0.537 6.850 1.00 90.00 90 LYS A CA 1
ATOM 722 C C . LYS A 1 90 ? -14.453 -0.105 8.088 1.00 90.00 90 LYS A C 1
ATOM 724 O O . LYS A 1 90 ? -15.178 0.882 8.014 1.00 90.00 90 LYS A O 1
ATOM 729 N N . ILE A 1 91 ? -14.251 -0.798 9.210 1.00 92.69 91 ILE A N 1
ATOM 730 C CA . ILE A 1 91 ? -14.870 -0.480 10.503 1.00 92.69 91 ILE A CA 1
ATOM 731 C C . ILE A 1 91 ? -14.478 0.927 10.953 1.00 92.69 91 ILE A C 1
ATOM 733 O O . ILE A 1 91 ? -15.362 1.719 11.240 1.00 92.69 91 ILE A O 1
ATOM 737 N N . ASN A 1 92 ? -13.192 1.286 10.930 1.00 90.62 92 ASN A N 1
ATOM 738 C CA . ASN A 1 92 ? -12.727 2.620 11.330 1.00 90.62 92 ASN A CA 1
ATOM 739 C C . ASN A 1 92 ? -13.294 3.726 10.432 1.00 90.62 92 ASN A C 1
ATOM 741 O O . ASN A 1 92 ? -13.675 4.790 10.915 1.00 90.62 92 ASN A O 1
ATOM 745 N N . LYS A 1 93 ? -13.382 3.476 9.120 1.00 92.69 93 LYS A N 1
ATOM 746 C CA . LYS A 1 93 ? -14.002 4.423 8.188 1.00 92.69 93 LYS A CA 1
ATOM 747 C C . LYS A 1 93 ? -15.492 4.600 8.486 1.00 92.69 93 LYS A C 1
ATOM 749 O O . LYS A 1 93 ? -15.969 5.729 8.473 1.00 92.69 93 LYS A O 1
ATOM 754 N N . MET A 1 94 ? -16.211 3.509 8.749 1.00 94.69 94 MET A N 1
ATOM 755 C CA . MET A 1 94 ? -17.633 3.563 9.091 1.00 94.69 94 MET A CA 1
ATOM 756 C C . MET A 1 94 ? -17.869 4.235 10.442 1.00 94.69 94 MET A C 1
ATOM 758 O O . MET A 1 94 ? -18.757 5.069 10.563 1.00 94.69 94 MET A O 1
ATOM 762 N N . TYR A 1 95 ? -17.028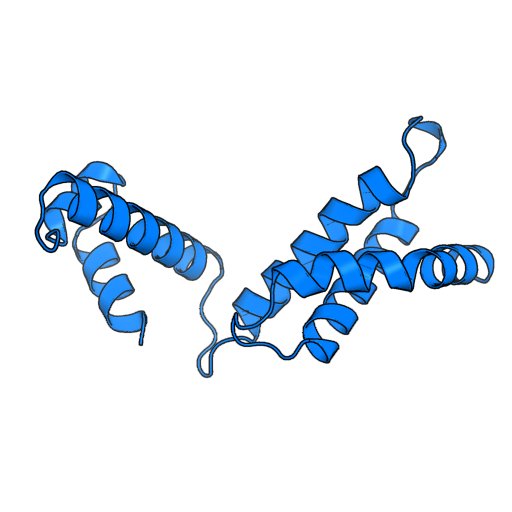 3.928 11.430 1.00 93.94 95 TYR A N 1
ATOM 763 C CA . TYR A 1 95 ? -17.046 4.565 12.738 1.00 93.94 95 TYR A CA 1
ATOM 764 C C . TYR A 1 95 ? -16.976 6.089 12.590 1.00 93.94 95 TYR A C 1
ATOM 766 O O . TYR A 1 95 ? -17.861 6.784 13.072 1.00 93.94 95 TYR A O 1
ATOM 774 N N . ALA A 1 96 ? -15.985 6.601 11.849 1.00 93.50 96 ALA A N 1
ATOM 775 C CA . ALA A 1 96 ? -15.825 8.038 11.632 1.00 93.50 96 ALA A CA 1
ATOM 776 C C . ALA A 1 96 ? -17.032 8.675 10.914 1.00 93.50 96 ALA A C 1
ATOM 778 O O . ALA A 1 96 ? -17.434 9.786 11.249 1.00 93.50 96 ALA A O 1
ATOM 779 N N . LEU A 1 97 ? -17.632 7.974 9.944 1.00 95.19 97 LEU A N 1
ATOM 780 C CA . LEU A 1 97 ? -18.818 8.456 9.224 1.00 95.19 97 LEU A CA 1
ATOM 781 C C . LEU A 1 97 ? -20.057 8.532 10.127 1.00 95.19 97 LEU A C 1
ATOM 783 O O . LEU A 1 97 ? -20.768 9.537 10.109 1.00 95.19 97 LEU A O 1
ATOM 787 N N . LEU A 1 98 ? -20.317 7.487 10.915 1.00 94.88 98 LEU A N 1
ATOM 788 C CA . LEU A 1 98 ? -21.453 7.447 11.838 1.00 94.88 98 LEU A CA 1
ATOM 789 C C . LEU A 1 98 ? -21.269 8.423 12.999 1.00 94.88 98 LEU A C 1
ATOM 791 O O . LEU A 1 98 ? -22.230 9.076 13.390 1.00 94.88 98 LEU A O 1
ATOM 795 N N . GLU A 1 99 ? -20.047 8.565 13.511 1.00 95.19 99 GLU A N 1
ATOM 796 C CA . GLU A 1 99 ? -19.725 9.546 14.547 1.00 95.19 99 GLU A CA 1
ATOM 797 C C . GLU A 1 99 ? -19.999 10.971 14.070 1.00 95.19 99 GLU A C 1
ATOM 799 O O . GLU A 1 99 ? -20.652 11.744 14.770 1.00 95.19 99 GLU A O 1
ATOM 804 N N . GLN A 1 100 ? -19.582 11.292 12.842 1.00 95.00 100 GLN A N 1
ATOM 805 C CA . GLN A 1 100 ? -19.867 12.584 12.227 1.00 95.00 100 GLN A CA 1
ATOM 806 C C . GLN A 1 100 ? -21.370 12.807 12.001 1.00 95.00 100 GLN A C 1
ATOM 808 O O . GLN A 1 100 ? -21.854 13.915 12.198 1.00 95.00 100 GLN A O 1
ATOM 813 N N . SER A 1 101 ? -22.101 11.779 11.566 1.00 94.62 101 SER A N 1
ATOM 814 C CA . SER A 1 101 ? -23.516 11.912 11.188 1.00 94.62 101 SER A CA 1
ATOM 815 C C . SER A 1 101 ? -24.454 11.960 12.395 1.00 94.62 101 SER A C 1
ATOM 817 O O . SER A 1 101 ? -25.465 12.655 12.361 1.00 94.62 101 SER A O 1
ATOM 819 N N . ASN A 1 102 ? -24.123 11.221 13.456 1.00 93.88 102 ASN A N 1
ATOM 820 C CA . ASN A 1 102 ? -24.964 11.071 14.644 1.00 93.88 102 ASN A CA 1
ATOM 821 C C . ASN A 1 102 ? -24.507 11.950 15.816 1.00 93.88 102 ASN A C 1
ATOM 823 O O . ASN A 1 102 ? -25.144 11.918 16.868 1.00 93.88 102 ASN A O 1
ATOM 827 N N . GLU A 1 103 ? -23.392 12.672 15.661 1.00 94.06 103 GLU A N 1
ATOM 828 C CA . GLU A 1 103 ? -22.772 13.520 16.690 1.00 94.06 103 GLU A CA 1
ATOM 829 C C . GLU A 1 103 ? -22.487 12.772 18.009 1.00 94.06 103 GLU A C 1
ATOM 831 O O . GLU A 1 103 ? -22.465 13.347 19.098 1.00 94.06 103 GLU A O 1
ATOM 836 N N . ARG A 1 104 ? -22.269 11.454 17.921 1.00 93.56 104 ARG A N 1
ATOM 837 C CA . ARG A 1 104 ? -21.936 10.577 19.050 1.00 93.56 104 ARG A CA 1
ATOM 838 C C . ARG A 1 104 ? -21.150 9.360 18.591 1.00 93.56 104 ARG A C 1
ATOM 840 O O . ARG A 1 104 ? -21.277 8.934 17.447 1.00 93.56 104 ARG A O 1
ATOM 847 N N . ALA A 1 105 ? -20.442 8.722 19.520 1.00 91.50 105 ALA A N 1
ATOM 848 C CA . ALA A 1 105 ? -19.796 7.443 19.256 1.00 91.50 105 ALA A CA 1
ATOM 849 C C . ALA A 1 105 ? -20.830 6.385 18.787 1.00 91.50 105 ALA A C 1
ATOM 851 O O . ALA A 1 105 ? -21.855 6.186 19.459 1.00 91.50 105 ALA A O 1
ATOM 852 N N . PRO A 1 106 ? -20.602 5.715 17.643 1.00 94.38 106 PRO A N 1
ATOM 853 C CA . PRO A 1 106 ? -21.463 4.641 17.166 1.00 94.38 106 PRO A CA 1
ATOM 854 C C . PRO A 1 106 ? -21.288 3.360 17.985 1.00 94.38 106 PRO A C 1
ATOM 856 O O . PRO A 1 106 ? -20.203 3.037 18.472 1.00 94.38 106 PRO A O 1
ATOM 859 N N . SER A 1 107 ? -22.373 2.603 18.112 1.00 94.25 107 SER A N 1
ATOM 860 C CA . SER A 1 107 ? -22.368 1.271 18.717 1.00 94.25 107 SER A CA 1
ATOM 861 C C . SER A 1 107 ? -21.839 0.208 17.747 1.00 94.25 107 SER A C 1
ATOM 863 O O . SER A 1 107 ? -21.856 0.375 16.524 1.00 94.25 107 SER A O 1
ATOM 865 N N . ALA A 1 108 ? -21.382 -0.924 18.292 1.00 93.12 108 ALA A N 1
ATOM 866 C CA . ALA A 1 108 ? -20.911 -2.048 17.481 1.00 93.12 108 ALA A CA 1
ATOM 867 C C . ALA A 1 108 ? -22.032 -2.616 16.598 1.00 93.12 108 ALA A C 1
ATOM 869 O O . ALA A 1 108 ? -21.777 -3.078 15.491 1.00 93.12 108 ALA A O 1
ATOM 870 N N . GLU A 1 109 ? -23.260 -2.581 17.107 1.00 94.69 109 GLU A N 1
ATOM 871 C CA . GLU A 1 109 ? -24.473 -3.041 16.448 1.00 94.69 109 GLU A CA 1
ATOM 872 C C . GLU A 1 109 ? -24.821 -2.167 15.230 1.00 94.69 109 GLU A C 1
ATOM 874 O O . GLU A 1 109 ? -25.138 -2.704 14.172 1.00 94.69 109 GLU A O 1
ATOM 879 N N . GLU A 1 110 ? -24.676 -0.841 15.337 1.00 92.88 110 GLU A N 1
ATOM 880 C CA . GLU A 1 110 ? -24.886 0.092 14.217 1.00 92.88 110 GLU A CA 1
ATOM 881 C C . GLU A 1 110 ? -23.863 -0.121 13.097 1.00 92.88 110 GLU A C 1
ATOM 883 O O . GLU A 1 110 ? -24.222 -0.209 11.925 1.00 92.88 110 GLU A O 1
ATOM 888 N N . ILE A 1 111 ? -22.586 -0.267 13.456 1.00 93.94 111 ILE A N 1
ATOM 889 C CA . ILE A 1 111 ? -21.518 -0.518 12.480 1.00 93.94 111 ILE A CA 1
ATOM 890 C C . ILE A 1 111 ? -21.708 -1.882 11.803 1.00 93.94 111 ILE A C 1
ATOM 892 O O . ILE A 1 111 ? -21.501 -2.007 10.597 1.00 93.94 111 ILE A O 1
ATOM 896 N N . ALA A 1 112 ? -22.084 -2.905 12.575 1.00 94.81 112 ALA A N 1
ATOM 897 C CA . ALA A 1 112 ? -22.335 -4.252 12.074 1.00 94.81 112 ALA A CA 1
ATOM 898 C C . ALA A 1 112 ? -23.488 -4.282 11.064 1.00 94.81 112 ALA A C 1
ATOM 900 O O . ALA A 1 112 ? -23.357 -4.922 10.021 1.00 94.81 112 ALA A O 1
ATOM 901 N N . ALA A 1 113 ? -24.576 -3.560 11.351 1.00 94.19 11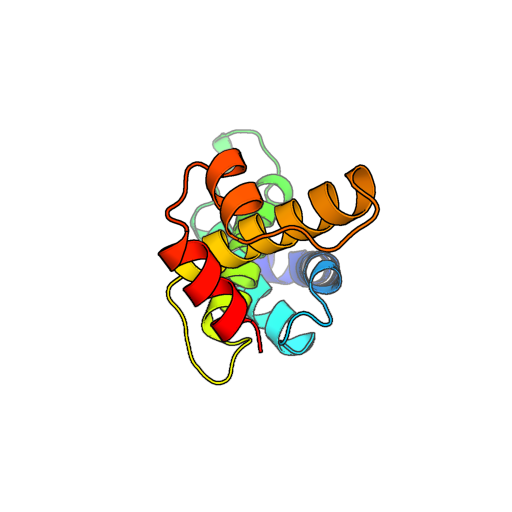3 ALA A N 1
ATOM 902 C CA . ALA A 1 113 ? -25.723 -3.447 10.458 1.00 94.19 113 ALA A CA 1
ATOM 903 C C . ALA A 1 113 ? -25.355 -2.769 9.130 1.00 94.19 113 ALA A C 1
ATOM 905 O O . ALA A 1 113 ? -25.734 -3.259 8.071 1.00 94.19 113 ALA A O 1
ATOM 906 N N . GLU A 1 114 ? -24.575 -1.687 9.174 1.00 93.44 114 GLU A N 1
ATOM 907 C CA . GLU A 1 114 ? -24.205 -0.936 7.969 1.00 93.44 114 GLU A CA 1
ATOM 908 C C . GLU A 1 114 ? -23.159 -1.665 7.105 1.00 93.44 114 GLU A C 1
ATOM 910 O O . GLU A 1 114 ? -23.145 -1.540 5.881 1.00 93.44 114 GLU A O 1
ATOM 915 N N . LEU A 1 115 ? -22.258 -2.434 7.726 1.00 91.75 115 LEU A N 1
ATOM 916 C CA . LEU A 1 115 ? -21.191 -3.158 7.024 1.00 91.75 115 LEU A CA 1
ATOM 917 C C . LEU A 1 115 ? -21.544 -4.607 6.656 1.00 91.75 115 LEU A C 1
ATOM 919 O O . LEU A 1 115 ? -20.692 -5.278 6.069 1.00 91.75 115 LEU A O 1
ATOM 923 N N . ASP A 1 116 ? -22.750 -5.079 6.988 1.00 91.62 116 ASP A N 1
ATOM 924 C CA . ASP A 1 116 ? -23.180 -6.482 6.854 1.00 91.62 116 ASP A CA 1
ATOM 925 C C . ASP A 1 116 ? -22.168 -7.457 7.492 1.00 91.62 116 ASP A C 1
ATOM 927 O O . ASP A 1 116 ? -21.650 -8.395 6.882 1.00 91.62 116 ASP A O 1
ATOM 931 N N . MET A 1 117 ? -21.804 -7.167 8.745 1.00 91.00 117 MET A N 1
ATOM 932 C CA . MET A 1 117 ? -20.835 -7.931 9.537 1.00 91.00 117 MET A CA 1
ATOM 933 C C . MET A 1 117 ? -21.467 -8.421 10.837 1.00 91.00 117 MET A C 1
ATOM 935 O O . MET A 1 117 ? -22.453 -7.870 11.318 1.00 91.00 117 MET A O 1
ATOM 939 N N . THR A 1 118 ? -20.876 -9.436 11.473 1.00 93.19 118 THR A N 1
ATOM 940 C CA . THR A 1 118 ? -21.346 -9.836 12.803 1.00 93.19 118 THR A CA 1
ATOM 941 C C . THR A 1 118 ? -20.902 -8.822 13.859 1.00 93.19 118 THR A C 1
ATOM 943 O O . THR A 1 118 ? -19.781 -8.310 13.833 1.00 93.19 118 THR A O 1
ATOM 946 N N . VAL A 1 119 ? -21.757 -8.571 14.854 1.00 93.19 119 VAL A N 1
ATOM 947 C CA . VAL A 1 119 ? -21.427 -7.699 15.997 1.00 93.19 119 VAL A CA 1
ATOM 948 C C . VAL A 1 119 ? -20.161 -8.177 16.717 1.00 93.19 119 VAL A C 1
ATOM 950 O O . VAL A 1 119 ? -19.363 -7.367 17.190 1.00 93.19 119 VAL A O 1
ATOM 953 N N . ASN A 1 120 ? -19.948 -9.494 16.775 1.00 91.38 120 ASN A N 1
ATOM 954 C CA . ASN A 1 120 ? -18.755 -10.080 17.378 1.00 91.38 120 ASN A CA 1
ATOM 955 C C . ASN A 1 120 ? -17.486 -9.741 16.591 1.00 91.38 120 ASN A C 1
ATOM 957 O O . ASN A 1 120 ? -16.501 -9.352 17.212 1.00 91.38 120 ASN A O 1
ATOM 961 N N . ASP A 1 121 ? -17.514 -9.812 15.257 1.00 87.56 121 ASP A N 1
ATOM 962 C CA . ASP A 1 121 ? -16.369 -9.428 14.420 1.00 87.56 121 ASP A CA 1
ATOM 963 C C . ASP A 1 121 ? -16.019 -7.944 14.582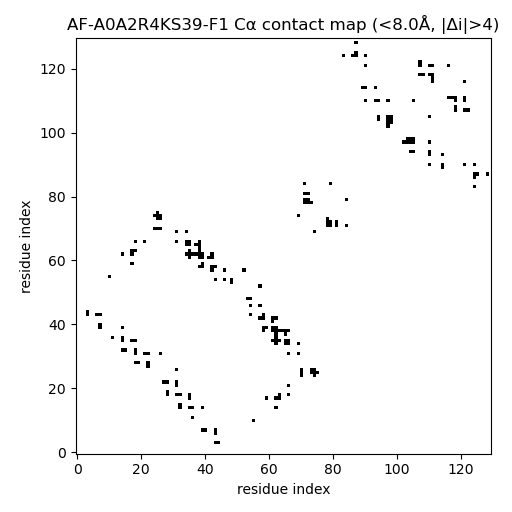 1.00 87.56 121 ASP A C 1
ATOM 965 O O . ASP A 1 121 ? -14.840 -7.578 14.634 1.00 87.56 121 ASP A O 1
ATOM 969 N N . VAL A 1 122 ? -17.035 -7.082 14.706 1.00 90.69 122 VAL A N 1
ATOM 970 C CA . VAL A 1 122 ? -16.838 -5.648 14.958 1.00 90.69 122 VAL A CA 1
ATOM 971 C C . VAL A 1 122 ? -16.225 -5.426 16.343 1.00 90.69 122 VAL A C 1
ATOM 973 O O . VAL A 1 122 ? -15.220 -4.725 16.465 1.00 90.69 122 VAL A O 1
ATOM 976 N N . LYS A 1 123 ? -16.754 -6.079 17.387 1.00 89.81 123 LYS A N 1
ATOM 977 C CA . LYS A 1 123 ? -16.216 -6.006 18.759 1.00 89.81 123 LYS A CA 1
ATOM 978 C C . LYS A 1 123 ? -14.781 -6.528 18.852 1.00 89.81 123 LYS A C 1
ATOM 980 O O . LYS A 1 123 ? -13.962 -5.919 19.535 1.00 89.81 123 LYS A O 1
ATOM 985 N N . GLU A 1 124 ? -14.468 -7.633 18.179 1.00 86.81 124 GLU A N 1
ATOM 986 C CA . GLU A 1 124 ? -13.114 -8.194 18.119 1.00 86.81 124 GLU A CA 1
ATOM 987 C C . GLU A 1 124 ? -12.150 -7.217 17.430 1.00 86.81 124 GLU A C 1
ATOM 989 O O . GLU A 1 124 ? -11.076 -6.919 17.952 1.00 86.81 124 GLU A O 1
ATOM 994 N N . SER A 1 125 ? -12.564 -6.652 16.295 1.00 84.94 125 SER A N 1
ATOM 995 C CA . SER A 1 125 ? -11.755 -5.701 15.529 1.00 84.94 125 SER A CA 1
ATOM 996 C C . SER A 1 125 ? -11.471 -4.417 16.309 1.00 84.94 125 SER A C 1
ATOM 998 O O . SER A 1 125 ? -10.340 -3.942 16.293 1.00 84.94 125 SER A O 1
ATOM 1000 N N . MET A 1 126 ? -12.456 -3.884 17.042 1.00 82.75 126 MET A N 1
ATOM 1001 C CA . MET A 1 126 ? -12.274 -2.677 17.860 1.00 82.75 126 MET A CA 1
ATOM 1002 C C . MET A 1 126 ? -11.311 -2.888 19.036 1.00 82.75 126 MET A C 1
ATOM 1004 O O . MET A 1 126 ? -10.566 -1.973 19.376 1.00 82.75 126 MET A O 1
ATOM 1008 N N . LYS A 1 127 ? -11.267 -4.090 19.629 1.00 80.50 127 LYS A N 1
ATOM 1009 C CA . LYS A 1 127 ? -10.310 -4.421 20.702 1.00 80.50 127 LYS A CA 1
ATOM 1010 C C . LYS A 1 127 ? -8.867 -4.513 20.204 1.00 80.50 127 LYS A C 1
ATOM 1012 O O . LYS A 1 127 ? -7.949 -4.160 20.935 1.00 80.50 127 LYS A O 1
ATOM 1017 N N . ASN A 1 128 ? -8.679 -4.965 18.965 1.00 67.69 128 ASN A N 1
ATOM 1018 C CA . ASN A 1 128 ? -7.366 -5.197 18.356 1.00 67.69 128 ASN A CA 1
ATOM 1019 C C . ASN A 1 128 ? -6.780 -3.950 17.659 1.00 67.69 128 ASN A C 1
ATOM 1021 O O . ASN A 1 128 ? -5.719 -4.026 17.038 1.00 67.69 128 ASN A O 1
ATOM 1025 N N . SER A 1 129 ? -7.474 -2.810 17.721 1.00 58.91 129 SER A N 1
ATOM 1026 C CA . SER A 1 129 ? -7.026 -1.545 17.125 1.00 58.91 129 SER A CA 1
ATOM 1027 C C . SER A 1 129 ? -5.965 -0.800 17.952 1.00 58.91 129 SER A C 1
ATOM 1029 O O . SER A 1 129 ? -5.473 0.218 17.468 1.00 58.91 129 SER A O 1
ATOM 1031 N N . GLY A 1 130 ? -5.603 -1.305 19.141 1.00 47.56 130 GLY A N 1
ATOM 1032 C CA . GLY A 1 130 ? -4.532 -0.787 20.009 1.00 47.56 130 GLY A CA 1
ATOM 1033 C C . GLY A 1 130 ? -3.153 -1.357 19.704 1.00 47.56 130 GLY A C 1
ATOM 1034 O O . GLY A 1 130 ? -3.070 -2.561 19.371 1.00 47.56 130 GLY A O 1
#

InterPro domains:
  IPR000943 RNA polymerase sigma-70 [PR00046] (31-44)
  IPR000943 RNA polymerase sigma-70 [PR00046] (55-63)
  IPR007624 RNA polymerase sigma-70 region 3 [PF04539] (88-128)
  IPR007627 RNA polymerase sigma-70 region 2 [PF04542] (9-76)
  IPR013324 RNA polymerase sigma factor, region 3/4-like [SSF88659] (75-127)
  IPR013325 RNA polymerase sigma factor, region 2 [SSF88946] (1-74)
  IPR014284 RNA polymerase sigma-70-like domain [TIGR02937] (3-124)
  IPR036388 Winged helix-like DNA-binding domain superfamily [G3DSA:1.10.10.10] (78-128)
  IPR050239 Sigma-70 factor family, RNA polymerase initiation factors [PTHR30603] (2-128)

Foldseek 3Di:
DVVLVVQLVVCLVVLLVLLVVCPPLQDHSVVLSVQLSVLQSVLSVVDDCVVPDDSVVSSSVSSVVSSVVCSQQHSDPDHDDPVLVVVLVLLVVLQVVCCVVVVHGDQLVVSCVVVVHDSVSSVVSVVPPD